Protein AF-A0A1V6CFE8-F1 (afdb_monomer_lite)

pLDDT: mean 75.16, std 19.35, range [38.12, 96.12]

Foldseek 3Di:
DDDDPDDDQDDWDWDADPVGDTDTDRPPPPPPQWDAFPPPRDIDGPVADWDWDAPDPVSPDTTTHHPVVVVVVVVVVVVVVVVVVVVVVVVVVVVVVVD

Structure (mmCIF, N/CA/C/O backbone):
data_AF-A0A1V6CFE8-F1
#
_entry.id   AF-A0A1V6CFE8-F1
#
loop_
_atom_site.group_PDB
_atom_site.id
_atom_site.type_symbol
_atom_site.label_atom_id
_atom_site.label_alt_id
_atom_site.label_comp_id
_atom_site.label_asym_id
_atom_site.label_entity_id
_atom_site.label_seq_id
_atom_site.pdbx_PDB_ins_code
_atom_site.Cartn_x
_atom_site.Cartn_y
_atom_site.Cartn_z
_atom_site.occupancy
_atom_site.B_iso_or_equiv
_atom_site.auth_seq_id
_atom_site.auth_comp_id
_atom_site.auth_asym_id
_atom_site.auth_atom_id
_atom_site.pdbx_PDB_model_num
ATOM 1 N N . MET A 1 1 ? -0.029 -21.326 -24.541 1.00 38.12 1 MET A N 1
ATOM 2 C CA . MET A 1 1 ? 1.410 -21.534 -24.279 1.00 38.12 1 MET A CA 1
ATOM 3 C C . MET A 1 1 ? 1.836 -20.449 -23.305 1.00 38.12 1 MET A C 1
ATOM 5 O O . MET A 1 1 ? 1.758 -19.287 -23.664 1.00 38.12 1 MET A O 1
ATOM 9 N N . ALA A 1 2 ? 2.108 -20.801 -22.047 1.00 40.22 2 ALA A N 1
ATOM 10 C CA . ALA A 1 2 ? 2.507 -19.837 -21.024 1.00 40.22 2 ALA A CA 1
ATOM 11 C C . ALA A 1 2 ? 4.035 -19.729 -21.030 1.00 40.22 2 ALA A C 1
ATOM 13 O O . ALA A 1 2 ? 4.718 -20.649 -20.573 1.00 40.22 2 ALA A O 1
ATOM 14 N N . ASP A 1 3 ? 4.562 -18.635 -21.576 1.00 42.94 3 ASP A N 1
ATOM 15 C CA . ASP A 1 3 ? 5.984 -18.324 -21.487 1.00 42.94 3 ASP A CA 1
ATOM 16 C C . ASP A 1 3 ? 6.358 -18.079 -20.023 1.00 42.94 3 ASP A C 1
ATOM 18 O O . ASP A 1 3 ? 5.944 -17.106 -19.391 1.00 42.94 3 ASP A O 1
ATOM 22 N N . ARG A 1 4 ? 7.144 -18.998 -19.456 1.00 47.38 4 ARG A N 1
ATOM 23 C CA . ARG A 1 4 ? 7.781 -18.802 -18.152 1.00 47.38 4 ARG A CA 1
ATOM 24 C C . ARG A 1 4 ? 8.843 -17.719 -18.313 1.00 47.38 4 ARG A C 1
ATOM 26 O O . ARG A 1 4 ? 9.931 -17.989 -18.818 1.00 47.38 4 ARG A O 1
ATOM 33 N N . ILE A 1 5 ? 8.539 -16.506 -17.860 1.00 55.81 5 ILE A N 1
ATOM 34 C CA . ILE A 1 5 ? 9.506 -15.407 -17.789 1.00 55.81 5 ILE A CA 1
ATOM 35 C C . ILE A 1 5 ? 10.632 -15.826 -16.833 1.00 55.81 5 ILE A C 1
ATOM 37 O O . ILE A 1 5 ? 10.453 -15.887 -15.616 1.00 55.81 5 ILE A O 1
ATOM 41 N N . ARG A 1 6 ? 11.806 -16.144 -17.388 1.00 41.97 6 ARG A N 1
ATOM 42 C CA . ARG A 1 6 ? 13.035 -16.349 -16.613 1.00 41.97 6 ARG A CA 1
ATOM 43 C C . ARG A 1 6 ? 13.504 -14.990 -16.093 1.00 41.97 6 ARG A C 1
ATOM 45 O O . ARG A 1 6 ? 13.957 -14.153 -16.868 1.00 41.97 6 ARG A O 1
ATOM 52 N N . VAL A 1 7 ? 13.406 -14.773 -14.785 1.00 50.59 7 VAL A N 1
ATOM 53 C CA . VAL A 1 7 ? 14.031 -13.623 -14.119 1.00 50.59 7 VAL A CA 1
ATOM 54 C C . VAL A 1 7 ? 15.498 -13.976 -13.866 1.00 50.59 7 VAL A C 1
ATOM 56 O O . VAL A 1 7 ? 15.817 -14.690 -12.920 1.00 50.59 7 VAL A O 1
ATOM 59 N N . SER A 1 8 ? 16.400 -13.533 -14.741 1.00 46.03 8 SER A N 1
ATOM 60 C CA . SER A 1 8 ? 17.845 -13.618 -14.503 1.00 46.03 8 SER A CA 1
ATOM 61 C C . SER A 1 8 ? 18.274 -12.468 -13.590 1.00 46.03 8 SER A C 1
ATOM 63 O O . SER A 1 8 ? 18.156 -11.308 -13.975 1.00 46.03 8 SER A O 1
ATOM 65 N N . VAL A 1 9 ? 18.757 -12.770 -12.384 1.00 52.62 9 VAL A N 1
ATOM 66 C CA . VAL A 1 9 ? 19.332 -11.779 -11.457 1.00 52.62 9 VAL A CA 1
ATOM 67 C C . VAL A 1 9 ? 20.688 -11.326 -12.010 1.00 52.62 9 VAL A C 1
ATOM 69 O O . VAL A 1 9 ? 21.625 -12.120 -12.045 1.00 52.62 9 VAL A O 1
ATOM 72 N N . THR A 1 10 ? 20.796 -10.082 -12.489 1.00 56.12 10 THR A N 1
ATOM 73 C CA . THR A 1 10 ? 21.872 -9.707 -13.429 1.00 56.12 10 THR A CA 1
ATOM 74 C C . THR A 1 10 ? 23.090 -8.966 -12.873 1.00 56.12 10 THR A C 1
ATOM 76 O O . THR A 1 10 ? 24.046 -8.866 -13.632 1.00 56.12 10 THR A O 1
ATOM 79 N N . LYS A 1 11 ? 23.147 -8.485 -11.614 1.00 49.28 11 LYS A N 1
ATOM 80 C CA . LYS A 1 11 ? 24.408 -8.076 -10.924 1.00 49.28 11 LYS A CA 1
ATOM 81 C C . LYS A 1 11 ? 24.172 -7.517 -9.512 1.00 49.28 11 LYS A C 1
ATOM 83 O O . LYS A 1 11 ? 23.206 -6.792 -9.267 1.00 49.28 11 LYS A O 1
ATOM 88 N N . MET A 1 12 ? 25.110 -7.782 -8.596 1.00 46.97 12 MET A N 1
ATOM 89 C CA . MET A 1 12 ? 25.212 -7.056 -7.322 1.00 46.97 12 MET A CA 1
ATOM 90 C C . MET A 1 12 ? 25.791 -5.653 -7.561 1.00 46.97 12 MET A C 1
ATOM 92 O O . MET A 1 12 ? 26.830 -5.505 -8.205 1.00 46.97 12 MET A O 1
ATOM 96 N N . LYS A 1 13 ? 25.130 -4.618 -7.034 1.00 48.28 13 LYS A N 1
ATOM 97 C CA . LYS A 1 13 ? 25.653 -3.251 -6.950 1.00 48.28 13 LYS A CA 1
ATOM 98 C C . LYS A 1 13 ? 26.475 -3.142 -5.676 1.00 48.28 13 LYS A C 1
ATOM 100 O O . LYS A 1 13 ? 25.929 -3.287 -4.583 1.00 48.28 13 LYS A O 1
ATOM 105 N N . TYR A 1 14 ? 27.758 -2.850 -5.829 1.00 49.00 14 TYR A N 1
ATOM 106 C CA . TYR A 1 14 ? 28.641 -2.510 -4.722 1.00 49.00 14 TYR A CA 1
ATOM 107 C C . TYR A 1 14 ? 28.793 -0.990 -4.673 1.00 49.00 14 TYR A C 1
ATOM 109 O O . TYR A 1 14 ? 29.043 -0.352 -5.696 1.00 49.00 14 TYR A O 1
ATOM 117 N N . GLY A 1 15 ? 28.611 -0.398 -3.497 1.00 53.00 15 GLY A N 1
ATOM 118 C CA . GLY A 1 15 ? 28.883 1.017 -3.262 1.00 53.00 15 GLY A CA 1
ATOM 119 C C . GLY A 1 15 ? 29.405 1.237 -1.852 1.00 53.00 15 GLY A C 1
ATOM 120 O O . GLY A 1 15 ? 28.999 0.539 -0.930 1.00 53.00 15 GLY A O 1
ATOM 121 N N . TRP A 1 16 ? 30.293 2.206 -1.670 1.00 41.31 16 TRP A N 1
ATOM 122 C CA . TRP A 1 16 ? 30.772 2.596 -0.347 1.00 41.31 16 TRP A CA 1
ATOM 123 C C . TRP A 1 16 ? 29.856 3.675 0.228 1.00 41.31 16 TRP A C 1
ATOM 125 O O . TRP A 1 16 ? 29.519 4.647 -0.450 1.00 41.31 16 TRP A O 1
ATOM 135 N N . SER A 1 17 ? 29.409 3.509 1.471 1.00 56.66 17 SER A N 1
ATOM 136 C CA . SER A 1 17 ? 28.751 4.590 2.198 1.00 56.66 17 SER A CA 1
ATOM 137 C C . SER A 1 17 ? 29.770 5.698 2.482 1.00 56.66 17 SER A C 1
ATOM 139 O O . SER A 1 17 ? 30.965 5.437 2.627 1.00 56.66 17 SER A O 1
ATOM 141 N N . LYS A 1 18 ? 29.296 6.942 2.622 1.00 52.69 18 LYS A N 1
ATOM 142 C CA . LYS A 1 18 ? 30.123 8.098 3.020 1.00 52.69 18 LYS A CA 1
ATOM 143 C C . LYS A 1 18 ? 30.891 7.866 4.339 1.00 52.69 18 LYS A C 1
ATOM 145 O O . LYS A 1 18 ? 31.855 8.569 4.607 1.00 52.69 18 LYS A O 1
ATOM 150 N N . TYR A 1 19 ? 30.476 6.875 5.132 1.00 65.19 19 TYR A N 1
ATOM 151 C CA . TYR A 1 19 ? 31.044 6.508 6.429 1.00 65.19 19 TYR A CA 1
ATOM 152 C C . TYR A 1 19 ? 31.778 5.151 6.414 1.00 65.19 19 TYR A C 1
ATOM 154 O O . TYR A 1 19 ? 31.989 4.565 7.468 1.00 65.19 19 TYR A O 1
ATOM 162 N N . GLY A 1 20 ? 32.154 4.629 5.238 1.00 49.91 20 GLY A N 1
ATOM 163 C CA . GLY A 1 20 ? 33.034 3.456 5.134 1.00 49.91 20 GLY A CA 1
ATOM 164 C C . GLY A 1 20 ? 32.355 2.082 5.225 1.00 49.91 20 GLY A C 1
ATOM 165 O O . GLY A 1 20 ? 33.030 1.090 5.469 1.00 49.91 20 GLY A O 1
ATOM 166 N N . GLY A 1 21 ? 31.040 1.989 5.004 1.00 44.66 21 GLY A N 1
ATOM 167 C CA . GLY A 1 21 ? 30.308 0.713 4.973 1.00 44.66 21 GLY A CA 1
ATOM 168 C C . GLY A 1 21 ? 29.986 0.247 3.552 1.00 44.66 21 GLY A C 1
ATOM 169 O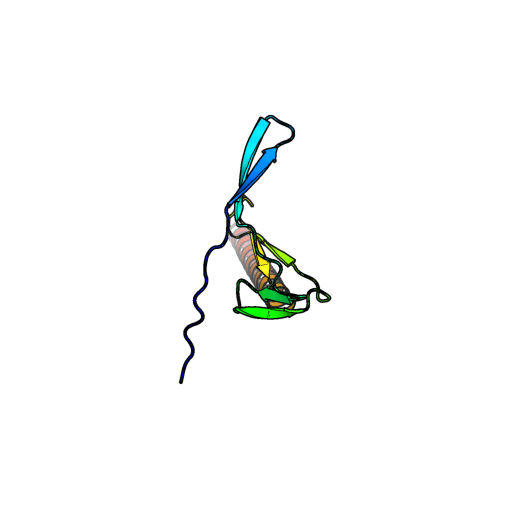 O . GLY A 1 21 ? 29.501 1.040 2.743 1.00 44.66 21 GLY A O 1
ATOM 170 N N . ALA A 1 22 ? 30.204 -1.033 3.242 1.00 49.97 22 ALA A N 1
ATOM 171 C CA . ALA A 1 22 ? 29.787 -1.617 1.969 1.00 49.97 22 ALA A CA 1
ATOM 172 C C . ALA A 1 22 ? 28.250 -1.691 1.886 1.00 49.97 22 ALA A C 1
ATOM 174 O O . ALA A 1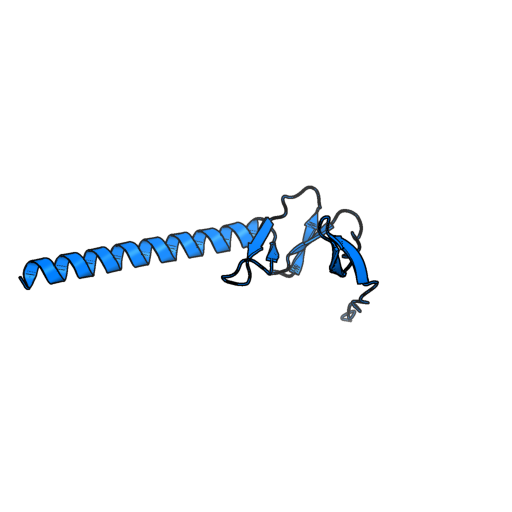 22 ? 27.586 -2.270 2.744 1.00 49.97 22 ALA A O 1
ATOM 175 N N . ARG A 1 23 ? 27.670 -1.090 0.846 1.00 49.72 23 ARG A N 1
ATOM 176 C CA . ARG A 1 23 ? 26.257 -1.222 0.481 1.00 49.72 23 ARG A CA 1
ATOM 177 C C . ARG A 1 23 ? 26.138 -2.256 -0.628 1.00 49.72 23 ARG A C 1
ATOM 179 O O . ARG A 1 23 ? 26.657 -2.044 -1.725 1.00 49.72 23 ARG A O 1
ATOM 186 N N . HIS A 1 24 ? 25.416 -3.333 -0.341 1.00 46.34 24 HIS A N 1
ATOM 187 C CA . HIS A 1 24 ? 24.991 -4.314 -1.330 1.00 46.34 24 HIS A CA 1
ATOM 188 C C . HIS A 1 24 ? 23.549 -4.005 -1.721 1.00 46.34 24 HIS A C 1
ATOM 190 O O . HIS A 1 24 ? 22.644 -4.076 -0.895 1.00 46.34 24 HIS A O 1
ATOM 196 N N . GLY A 1 25 ? 23.335 -3.619 -2.974 1.00 51.50 25 GLY A N 1
ATOM 197 C CA . GLY A 1 25 ? 21.997 -3.479 -3.546 1.00 51.50 25 GLY A CA 1
ATOM 198 C C . GLY A 1 25 ? 21.874 -4.368 -4.772 1.00 51.50 25 GLY A C 1
ATOM 199 O O . GLY A 1 25 ? 22.843 -4.538 -5.505 1.00 51.50 25 GLY A O 1
ATOM 200 N N . MET A 1 26 ? 20.701 -4.932 -5.042 1.00 48.84 26 MET A N 1
ATOM 201 C CA . MET A 1 26 ? 20.463 -5.516 -6.364 1.00 48.84 26 MET A CA 1
ATOM 202 C C . MET A 1 26 ? 20.377 -4.374 -7.382 1.00 48.84 26 MET A C 1
ATOM 204 O O . MET A 1 26 ? 19.626 -3.417 -7.170 1.00 48.84 26 MET A O 1
ATOM 208 N N . VAL A 1 27 ? 21.145 -4.444 -8.476 1.00 48.97 27 VAL A N 1
ATOM 209 C CA . VAL A 1 27 ? 20.917 -3.549 -9.618 1.00 48.97 27 VAL A CA 1
ATOM 210 C C . VAL A 1 27 ? 19.574 -3.960 -10.216 1.00 48.97 27 VAL A C 1
ATOM 212 O O . VAL A 1 27 ? 19.484 -4.968 -10.910 1.00 48.97 27 VAL A O 1
ATOM 215 N N . LYS A 1 28 ? 18.512 -3.206 -9.918 1.00 53.00 28 LYS A N 1
ATOM 216 C CA . LYS A 1 28 ? 17.293 -3.261 -10.722 1.00 53.00 28 LYS A CA 1
ATOM 217 C C . LYS A 1 28 ? 17.673 -2.642 -12.065 1.00 53.00 28 LYS A C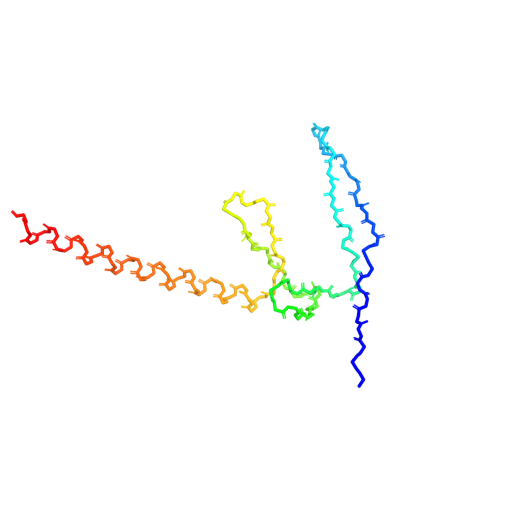 1
ATOM 219 O O . LYS A 1 28 ? 17.871 -1.432 -12.129 1.00 53.00 28 LYS A O 1
ATOM 224 N N . GLU A 1 29 ? 17.874 -3.466 -13.093 1.00 47.88 29 GLU A N 1
ATOM 225 C CA . GLU A 1 29 ? 17.900 -2.965 -14.467 1.00 47.88 29 GLU A CA 1
ATOM 226 C C . GLU A 1 29 ? 16.623 -2.149 -14.663 1.00 47.88 29 GLU A C 1
ATOM 228 O O . GLU A 1 29 ? 15.515 -2.667 -14.504 1.00 47.88 29 GLU A O 1
ATOM 233 N N . GLU A 1 30 ? 16.775 -0.858 -14.951 1.00 51.72 30 GLU A N 1
ATOM 234 C CA . GLU A 1 30 ? 15.686 -0.060 -15.490 1.00 51.72 30 GLU A CA 1
ATOM 235 C C . GLU A 1 30 ? 15.359 -0.651 -16.862 1.00 51.72 30 GLU A C 1
ATOM 237 O O . GLU A 1 30 ? 15.950 -0.285 -17.876 1.00 51.72 30 GLU A O 1
ATOM 242 N N . ARG A 1 31 ? 14.450 -1.630 -16.901 1.00 53.69 31 ARG A N 1
ATOM 243 C CA . ARG A 1 31 ? 13.841 -2.050 -18.159 1.00 53.69 31 ARG A CA 1
ATOM 244 C C . ARG A 1 31 ? 13.020 -0.865 -18.655 1.00 53.69 31 ARG A C 1
ATOM 246 O O . ARG A 1 31 ? 11.974 -0.558 -18.102 1.00 53.69 31 ARG A O 1
ATOM 253 N N . HIS A 1 32 ? 13.582 -0.157 -19.630 1.00 59.53 32 HIS A N 1
ATOM 254 C CA . HIS A 1 32 ? 12.914 0.739 -20.571 1.00 59.53 32 HIS A CA 1
ATOM 255 C C . HIS A 1 32 ? 11.616 1.388 -20.066 1.00 59.53 32 HIS A C 1
ATOM 257 O O . HIS A 1 3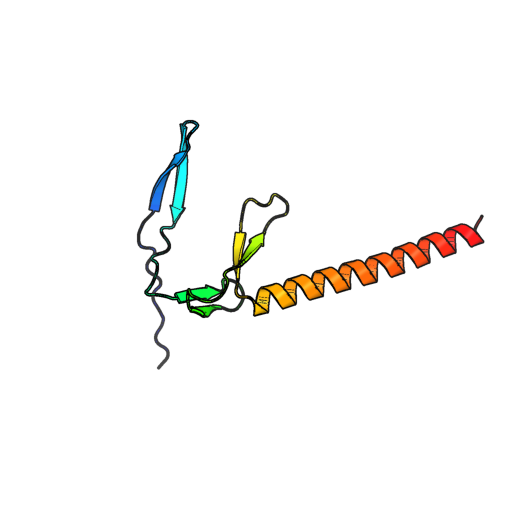2 ? 10.523 0.937 -20.384 1.00 59.53 32 HIS A O 1
ATOM 263 N N . GLY A 1 33 ? 11.729 2.487 -19.318 1.00 73.62 33 GLY A N 1
ATOM 264 C CA . GLY A 1 33 ? 10.588 3.384 -19.109 1.00 73.62 33 GLY A CA 1
ATOM 265 C C . GLY A 1 33 ? 9.441 2.833 -18.255 1.00 73.62 33 GLY A C 1
ATOM 266 O O . GLY A 1 33 ? 8.440 3.535 -18.123 1.00 73.62 33 GLY A O 1
ATOM 267 N N . SER A 1 34 ? 9.573 1.658 -17.632 1.00 83.94 34 SER A N 1
ATOM 268 C CA . SER A 1 34 ? 8.556 1.089 -16.745 1.00 83.94 34 SER A CA 1
ATOM 269 C C . SER A 1 34 ? 9.130 0.537 -15.431 1.00 83.94 34 SER A C 1
ATOM 271 O O . SER A 1 34 ? 10.326 0.273 -15.281 1.00 83.94 34 SER A O 1
ATOM 273 N N . PHE A 1 35 ? 8.257 0.386 -14.436 1.00 86.06 35 PHE A N 1
ATOM 274 C CA . PHE A 1 35 ? 8.516 -0.292 -13.174 1.00 86.06 35 PHE A CA 1
ATOM 275 C C . PHE A 1 35 ? 7.376 -1.261 -12.863 1.00 86.06 35 PHE A C 1
ATOM 277 O O . PHE A 1 35 ? 6.235 -1.052 -13.257 1.00 86.06 35 PHE A O 1
ATOM 284 N N . TYR A 1 36 ? 7.667 -2.309 -12.101 1.00 88.75 36 TYR A N 1
ATOM 285 C CA . TYR A 1 36 ? 6.658 -3.264 -11.654 1.00 88.75 36 TYR A CA 1
ATOM 286 C C . TYR A 1 36 ? 6.278 -2.973 -10.206 1.00 88.75 36 TYR A C 1
ATOM 288 O O . TYR A 1 36 ? 7.147 -2.790 -9.348 1.00 88.75 36 TYR A O 1
ATOM 296 N N . CYS A 1 37 ? 4.977 -2.941 -9.921 1.00 90.81 37 CYS A N 1
ATOM 297 C CA . CYS A 1 37 ? 4.483 -2.874 -8.552 1.00 90.81 37 CYS A CA 1
ATOM 298 C C . CYS A 1 37 ? 4.814 -4.184 -7.823 1.00 90.81 37 CYS A C 1
ATOM 300 O O . CYS A 1 37 ? 4.379 -5.251 -8.247 1.00 90.81 37 CYS A O 1
ATOM 302 N N . GLN A 1 38 ? 5.525 -4.112 -6.697 1.00 89.12 38 GLN A N 1
ATOM 303 C CA . GLN A 1 38 ? 5.924 -5.298 -5.926 1.00 89.12 38 GLN A CA 1
ATOM 304 C C . GLN A 1 38 ? 4.760 -5.949 -5.156 1.00 89.12 38 GLN A C 1
ATOM 306 O O . GLN A 1 38 ? 4.943 -7.020 -4.592 1.00 89.12 38 GLN A O 1
ATOM 311 N N . VAL A 1 39 ? 3.575 -5.323 -5.143 1.00 89.69 39 VAL A N 1
ATOM 312 C CA . VAL A 1 39 ? 2.361 -5.855 -4.498 1.00 89.69 39 VAL A CA 1
ATOM 313 C C . VAL A 1 39 ? 1.446 -6.536 -5.513 1.00 89.69 39 VAL A C 1
ATOM 315 O O . VAL A 1 39 ? 1.107 -7.700 -5.350 1.00 89.69 39 VAL A O 1
ATOM 318 N N . CYS A 1 40 ? 1.042 -5.829 -6.574 1.00 91.44 40 CYS A N 1
ATOM 319 C CA . CYS A 1 40 ? 0.096 -6.369 -7.558 1.00 91.44 40 CYS A CA 1
ATOM 320 C C . CYS A 1 40 ? 0.756 -6.941 -8.820 1.00 91.44 40 CYS A C 1
ATOM 322 O O . CYS A 1 40 ? 0.054 -7.463 -9.681 1.00 91.44 40 CYS A O 1
ATOM 324 N N . GLY A 1 41 ? 2.075 -6.798 -8.980 1.00 88.62 41 GLY A N 1
ATOM 325 C CA . GLY A 1 41 ? 2.823 -7.298 -10.137 1.00 88.62 41 GLY A CA 1
ATOM 326 C C . GLY A 1 41 ? 2.569 -6.552 -11.450 1.00 88.62 41 GLY A C 1
ATOM 327 O O . GLY A 1 41 ? 3.195 -6.880 -12.453 1.00 88.62 41 GLY A O 1
ATOM 328 N N . LYS A 1 42 ? 1.678 -5.549 -11.473 1.00 89.69 42 LYS A N 1
ATOM 329 C CA . LYS A 1 42 ? 1.380 -4.769 -12.682 1.00 89.69 42 LYS A CA 1
ATOM 330 C C . LYS A 1 42 ? 2.580 -3.909 -13.078 1.00 89.69 42 LYS A C 1
ATOM 332 O O . LYS A 1 42 ? 3.178 -3.240 -12.229 1.00 89.69 42 LYS A O 1
ATOM 337 N N . GLU A 1 43 ? 2.872 -3.887 -14.372 1.00 90.38 43 GLU A N 1
ATOM 338 C CA . GLU A 1 43 ? 3.789 -2.929 -14.981 1.00 90.38 43 GLU A CA 1
ATOM 339 C C . GLU A 1 43 ? 3.159 -1.533 -14.982 1.00 90.38 43 GLU A C 1
ATOM 341 O O . GLU A 1 43 ? 1.948 -1.372 -15.156 1.00 90.38 43 GLU A O 1
ATOM 346 N N . GLN A 1 44 ? 3.972 -0.523 -14.723 1.00 89.94 44 GLN A N 1
ATOM 347 C CA . GLN A 1 44 ? 3.589 0.875 -14.617 1.00 89.94 44 GLN A CA 1
ATOM 348 C C . GLN A 1 44 ? 4.631 1.714 -15.356 1.00 89.94 44 GLN A C 1
ATOM 350 O O . GLN A 1 44 ? 5.822 1.438 -15.223 1.00 89.94 44 GLN A O 1
ATOM 355 N N . PRO A 1 45 ? 4.238 2.748 -16.108 1.00 88.94 45 PRO A N 1
ATOM 356 C CA . PRO A 1 45 ? 5.202 3.630 -16.748 1.00 88.94 45 PRO A CA 1
ATOM 357 C C . PRO A 1 45 ? 5.956 4.454 -15.697 1.00 88.94 45 PRO A C 1
ATOM 359 O O . PRO A 1 45 ? 5.423 4.805 -14.644 1.00 88.94 45 PRO A O 1
ATOM 362 N N . ASN A 1 46 ? 7.202 4.803 -15.996 1.00 82.81 46 ASN A N 1
ATOM 363 C CA . ASN A 1 46 ? 8.080 5.563 -15.106 1.00 82.81 46 ASN A CA 1
ATOM 364 C C . ASN A 1 46 ? 7.635 7.014 -14.897 1.00 82.81 46 ASN A C 1
ATOM 366 O O . ASN A 1 46 ? 8.073 7.636 -13.933 1.00 82.81 46 ASN A O 1
ATOM 370 N N . GLU A 1 47 ? 6.770 7.516 -15.777 1.00 83.69 47 GLU A N 1
ATOM 371 C CA . GLU A 1 47 ? 6.086 8.809 -15.682 1.00 83.69 47 GLU A CA 1
ATOM 372 C C . GLU A 1 47 ? 5.040 8.827 -14.558 1.00 83.69 47 GLU A C 1
ATOM 374 O O . GLU A 1 47 ? 4.739 9.882 -14.001 1.00 83.69 47 GLU A O 1
ATOM 379 N N . MET A 1 48 ? 4.495 7.659 -14.191 1.00 80.50 48 MET A N 1
ATOM 380 C CA . MET A 1 48 ? 3.596 7.550 -13.048 1.00 80.50 48 MET A CA 1
ATOM 381 C C . MET A 1 48 ? 4.377 7.542 -11.733 1.00 80.50 48 MET A C 1
ATOM 383 O O . MET A 1 48 ? 5.451 6.951 -11.602 1.00 80.50 48 MET A O 1
ATOM 387 N N . GLY A 1 49 ? 3.784 8.174 -10.718 1.00 82.50 49 GLY A N 1
ATOM 388 C CA . GLY A 1 49 ? 4.353 8.240 -9.377 1.00 82.50 49 GLY A CA 1
ATOM 389 C C . GLY A 1 49 ? 4.627 6.852 -8.796 1.00 82.50 49 GLY A C 1
ATOM 390 O O . GLY A 1 49 ? 3.726 6.016 -8.681 1.00 82.50 49 GLY A O 1
ATOM 391 N N . ARG A 1 50 ? 5.879 6.634 -8.385 1.00 88.31 50 ARG A N 1
ATOM 392 C CA . ARG A 1 50 ? 6.311 5.457 -7.623 1.00 88.31 50 ARG A CA 1
ATOM 393 C C . ARG A 1 50 ? 6.249 5.776 -6.143 1.00 88.31 50 ARG A C 1
ATOM 395 O O . ARG A 1 50 ? 6.696 6.841 -5.718 1.00 88.31 50 ARG A O 1
ATOM 402 N N . TYR A 1 51 ? 5.744 4.842 -5.351 1.00 90.31 51 TYR A N 1
ATOM 403 C CA . TYR A 1 51 ? 5.673 5.009 -3.906 1.00 90.31 51 TYR A CA 1
ATOM 404 C C . TYR A 1 51 ? 6.418 3.886 -3.205 1.00 90.31 51 TYR A C 1
ATOM 406 O O . TYR A 1 51 ? 6.440 2.763 -3.693 1.00 90.31 51 TYR A O 1
ATOM 414 N N . MET A 1 52 ? 7.023 4.191 -2.061 1.00 89.25 52 MET A N 1
ATOM 415 C CA . MET A 1 52 ? 7.694 3.205 -1.220 1.00 89.25 52 MET A CA 1
ATOM 416 C C . MET A 1 52 ? 6.866 2.992 0.043 1.00 89.25 52 MET A C 1
ATOM 418 O O . MET A 1 52 ? 6.521 3.964 0.717 1.00 89.25 52 MET A O 1
ATOM 422 N N . ILE A 1 53 ? 6.522 1.739 0.330 1.00 86.00 53 ILE A N 1
ATOM 423 C CA . ILE A 1 53 ? 5.828 1.334 1.558 1.00 86.00 53 ILE A CA 1
ATOM 424 C C . ILE A 1 53 ? 6.781 0.453 2.374 1.00 86.00 53 ILE A C 1
ATOM 426 O O . ILE A 1 53 ? 7.365 -0.463 1.793 1.00 86.00 53 ILE A O 1
ATOM 430 N N . PRO A 1 54 ? 6.955 0.719 3.680 1.00 87.38 54 PRO A N 1
ATOM 431 C CA . PRO A 1 54 ? 7.777 -0.116 4.552 1.00 87.38 54 PRO A CA 1
ATOM 432 C C . PRO A 1 54 ? 7.156 -1.505 4.736 1.00 87.38 54 PRO A C 1
ATOM 434 O O . PRO A 1 54 ? 5.934 -1.627 4.856 1.00 87.38 54 PRO A O 1
ATOM 437 N N . LEU A 1 55 ? 7.998 -2.537 4.738 1.00 83.75 55 LEU A N 1
ATOM 438 C CA . LEU A 1 55 ? 7.606 -3.933 4.967 1.00 83.75 55 LEU A CA 1
ATOM 439 C C . LEU A 1 55 ? 7.815 -4.374 6.417 1.00 83.75 55 LEU A C 1
ATOM 441 O O . LEU A 1 55 ? 7.178 -5.328 6.856 1.00 83.75 55 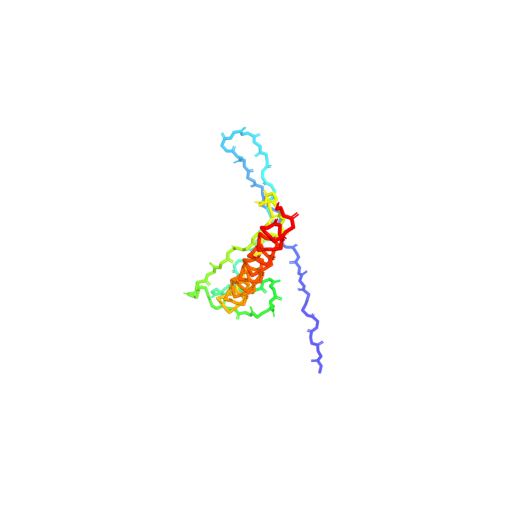LEU A O 1
ATOM 445 N N . ASP A 1 56 ? 8.675 -3.675 7.150 1.00 83.19 56 ASP A N 1
ATOM 446 C CA . ASP A 1 56 ? 8.998 -3.928 8.545 1.00 83.19 56 ASP A CA 1
ATOM 447 C C . ASP A 1 56 ? 8.727 -2.695 9.420 1.00 83.19 56 ASP A C 1
ATOM 449 O O . ASP A 1 56 ? 8.659 -1.557 8.947 1.00 83.19 56 ASP A O 1
ATOM 453 N N . GLU A 1 57 ? 8.564 -2.925 10.723 1.00 82.44 57 GLU A N 1
ATOM 454 C CA . GLU A 1 57 ? 8.366 -1.854 11.709 1.00 82.44 57 GLU A CA 1
ATOM 455 C C . GLU A 1 57 ? 9.604 -0.958 11.833 1.00 82.44 57 GLU A C 1
ATOM 457 O O . GLU A 1 57 ? 9.484 0.248 12.049 1.00 82.44 57 GLU A O 1
ATOM 462 N N . ASP A 1 58 ? 10.787 -1.534 11.606 1.00 86.06 58 ASP A N 1
ATOM 463 C CA . ASP A 1 58 ? 12.070 -0.833 11.649 1.00 86.06 58 ASP A CA 1
ATOM 464 C C . ASP A 1 58 ? 12.359 -0.002 10.389 1.00 86.06 58 ASP A C 1
ATOM 466 O O . ASP A 1 58 ? 13.397 0.662 10.317 1.00 86.06 58 ASP A O 1
ATOM 470 N N . MET A 1 59 ? 11.463 -0.018 9.393 1.00 81.06 59 MET A N 1
ATOM 471 C CA . MET A 1 59 ? 11.577 0.762 8.156 1.00 81.06 59 MET A CA 1
ATOM 472 C C . MET A 1 59 ? 12.895 0.497 7.401 1.00 81.06 59 MET A C 1
ATOM 474 O O . MET A 1 59 ? 13.460 1.408 6.785 1.00 81.06 59 MET A O 1
ATOM 478 N N . ARG A 1 60 ? 13.433 -0.727 7.473 1.00 80.75 60 ARG A N 1
ATOM 479 C CA . ARG A 1 60 ? 14.682 -1.120 6.799 1.00 80.75 60 ARG A CA 1
ATOM 480 C C . ARG A 1 60 ? 14.414 -1.664 5.407 1.00 80.75 60 ARG A C 1
ATOM 482 O O . ARG A 1 60 ? 15.258 -1.508 4.520 1.00 80.75 60 ARG A O 1
ATOM 489 N N . GLU A 1 61 ? 13.242 -2.253 5.199 1.00 82.69 61 GLU A N 1
ATOM 490 C CA . GLU A 1 61 ? 12.840 -2.826 3.921 1.00 82.69 61 GLU A CA 1
ATOM 491 C C . GLU A 1 61 ? 11.633 -2.093 3.340 1.00 82.69 61 GLU A C 1
ATOM 493 O O . GLU A 1 61 ? 10.651 -1.810 4.021 1.00 82.69 61 GLU A O 1
ATOM 498 N N . PHE A 1 62 ? 11.693 -1.796 2.040 1.00 86.75 62 PHE A N 1
ATOM 499 C CA . PHE A 1 62 ? 10.637 -1.075 1.335 1.00 86.75 62 PHE A CA 1
ATOM 500 C C . PHE A 1 62 ? 10.202 -1.816 0.076 1.00 86.75 62 PHE A C 1
ATOM 502 O O . PHE A 1 62 ? 11.026 -2.260 -0.729 1.00 86.75 62 PHE A O 1
ATOM 509 N N . ALA A 1 63 ? 8.892 -1.853 -0.146 1.00 86.19 63 ALA A N 1
ATOM 510 C CA . ALA A 1 63 ? 8.289 -2.257 -1.403 1.00 86.19 63 ALA A CA 1
ATOM 511 C C . ALA A 1 63 ? 7.961 -1.030 -2.260 1.00 86.19 63 ALA A C 1
ATOM 513 O O . ALA A 1 63 ? 7.312 -0.085 -1.807 1.00 86.19 63 ALA A O 1
ATOM 514 N N . VAL A 1 64 ? 8.366 -1.067 -3.528 1.00 89.75 64 VAL A N 1
ATOM 515 C CA . VAL A 1 64 ? 7.918 -0.120 -4.551 1.00 89.75 64 VAL A CA 1
ATOM 516 C C . VAL A 1 64 ? 6.520 -0.519 -5.008 1.00 89.75 64 VAL A C 1
ATOM 518 O O . VAL A 1 64 ? 6.305 -1.638 -5.477 1.00 89.75 64 VAL A O 1
ATOM 521 N N . VAL A 1 65 ? 5.569 0.403 -4.904 1.00 92.19 65 VAL A N 1
ATOM 522 C CA . VAL A 1 65 ? 4.157 0.167 -5.212 1.00 92.19 65 VAL A CA 1
ATOM 523 C C . VAL A 1 65 ? 3.590 1.224 -6.155 1.00 92.19 65 VAL A C 1
ATOM 525 O O . VAL A 1 65 ? 4.056 2.366 -6.200 1.00 92.19 65 VAL A O 1
ATOM 528 N N . CYS A 1 66 ? 2.552 0.840 -6.898 1.00 93.44 66 CYS A N 1
ATOM 529 C CA . CYS A 1 66 ? 1.773 1.761 -7.720 1.00 93.44 66 CYS A CA 1
ATOM 530 C C . CYS A 1 66 ? 0.814 2.614 -6.868 1.00 93.44 66 CYS A C 1
ATOM 532 O O . CYS A 1 66 ? 0.523 2.302 -5.708 1.00 93.44 66 CYS A O 1
ATOM 534 N N . GLY A 1 67 ? 0.280 3.687 -7.460 1.00 93.06 67 GLY A N 1
ATOM 535 C CA . GLY A 1 67 ? -0.656 4.589 -6.780 1.00 93.06 67 GLY A CA 1
ATOM 536 C C . GLY A 1 67 ? -1.963 3.928 -6.339 1.00 93.06 67 GLY A C 1
ATOM 537 O O . GLY A 1 67 ? -2.528 4.306 -5.316 1.00 93.06 67 GLY A O 1
ATOM 538 N N . GLU A 1 68 ? -2.432 2.910 -7.060 1.00 93.50 68 GLU A N 1
ATOM 539 C CA . GLU A 1 68 ? -3.617 2.136 -6.679 1.00 93.50 68 GLU A CA 1
ATOM 540 C C . GLU A 1 68 ? -3.379 1.357 -5.378 1.00 93.50 68 GLU A C 1
ATOM 542 O O . GLU A 1 68 ? -4.099 1.564 -4.402 1.00 93.50 68 GLU A O 1
ATOM 547 N N . CYS A 1 69 ? -2.308 0.559 -5.311 1.00 93.19 69 CYS A N 1
ATOM 548 C CA . CYS A 1 69 ? -1.947 -0.185 -4.102 1.00 93.19 69 CYS A CA 1
ATOM 549 C C . CYS A 1 69 ? -1.650 0.741 -2.917 1.00 93.19 69 CYS A C 1
ATOM 551 O O . CYS A 1 69 ? -2.015 0.423 -1.787 1.00 93.19 69 CYS A O 1
ATOM 553 N N . LYS A 1 70 ? -1.047 1.914 -3.161 1.00 94.06 70 LYS A N 1
ATOM 554 C CA . LYS A 1 70 ? -0.866 2.924 -2.111 1.00 94.06 70 LYS A CA 1
ATOM 555 C C . LYS A 1 70 ? -2.202 3.416 -1.553 1.00 94.06 70 LYS A C 1
ATOM 557 O O . LYS A 1 70 ? -2.331 3.529 -0.338 1.00 94.06 70 LYS A O 1
ATOM 562 N N . ARG A 1 71 ? -3.181 3.725 -2.412 1.00 94.44 71 ARG A N 1
ATOM 563 C CA . ARG A 1 71 ? -4.508 4.182 -1.963 1.00 94.44 71 ARG A CA 1
ATOM 564 C C . ARG A 1 71 ? -5.193 3.126 -1.106 1.00 94.44 71 ARG A C 1
ATOM 566 O O . ARG A 1 71 ? -5.629 3.457 -0.013 1.00 94.44 71 ARG A O 1
ATOM 573 N N . VAL A 1 72 ? -5.185 1.870 -1.551 1.00 94.00 72 VAL A N 1
ATOM 574 C CA . VAL A 1 72 ? -5.738 0.745 -0.779 1.00 94.00 72 VAL A CA 1
ATOM 575 C C . VAL A 1 72 ? -5.070 0.637 0.596 1.00 94.00 72 VAL A C 1
ATOM 577 O O . VAL A 1 72 ? -5.761 0.558 1.608 1.00 94.00 72 VAL A O 1
ATOM 580 N N . ALA A 1 73 ? -3.736 0.713 0.657 1.00 89.88 73 ALA A N 1
ATOM 581 C CA . ALA A 1 73 ? -3.005 0.647 1.922 1.00 89.88 73 ALA A CA 1
ATOM 582 C C . ALA A 1 73 ? -3.340 1.814 2.872 1.00 89.88 73 ALA A C 1
ATOM 584 O O . ALA A 1 73 ? -3.460 1.613 4.079 1.00 89.88 73 ALA A O 1
ATOM 585 N N . ILE A 1 74 ? -3.500 3.034 2.347 1.00 91.62 74 ILE A N 1
ATOM 586 C CA . ILE A 1 74 ? -3.889 4.204 3.148 1.00 91.62 74 ILE A CA 1
ATOM 587 C C . ILE A 1 74 ? -5.318 4.046 3.673 1.00 91.62 74 ILE A C 1
ATOM 589 O O . ILE A 1 74 ? -5.541 4.263 4.862 1.00 91.62 74 ILE A O 1
ATOM 593 N N . SER A 1 75 ? -6.263 3.641 2.822 1.00 94.75 75 SER A N 1
ATOM 594 C CA . SER A 1 75 ? -7.657 3.420 3.220 1.00 94.75 75 SER A CA 1
ATOM 595 C C . SER A 1 75 ? -7.764 2.400 4.351 1.00 94.75 75 SER A C 1
ATOM 597 O O . SER A 1 75 ? -8.384 2.695 5.369 1.00 94.75 75 SER A O 1
ATOM 599 N N . ALA A 1 76 ? -7.056 1.272 4.244 1.00 91.62 76 ALA A N 1
ATOM 600 C CA . ALA A 1 76 ? -7.024 0.261 5.299 1.00 91.62 76 ALA A CA 1
ATOM 601 C C . ALA A 1 76 ? -6.498 0.817 6.639 1.00 91.62 76 ALA A C 1
ATOM 603 O O . ALA A 1 76 ? -7.037 0.507 7.701 1.00 91.62 76 ALA A O 1
ATOM 604 N N . LYS A 1 77 ? -5.475 1.685 6.612 1.00 90.88 77 LYS A N 1
ATOM 605 C CA . LYS A 1 77 ? -4.964 2.340 7.831 1.00 90.88 77 LYS A CA 1
ATOM 606 C C . LYS A 1 77 ? -5.969 3.323 8.435 1.00 90.88 77 LYS A C 1
ATOM 608 O O . LYS A 1 77 ? -6.086 3.388 9.656 1.00 90.88 77 LYS A O 1
ATOM 613 N N . ILE A 1 78 ? -6.689 4.075 7.603 1.00 95.44 78 ILE A N 1
ATOM 614 C CA . ILE A 1 78 ? -7.736 4.999 8.063 1.00 95.44 78 ILE A CA 1
ATOM 615 C C . ILE A 1 78 ? -8.873 4.221 8.734 1.00 95.44 78 ILE A C 1
ATOM 617 O O . ILE A 1 78 ? -9.301 4.596 9.823 1.00 95.44 78 ILE A O 1
ATOM 621 N N . GLU A 1 79 ? -9.322 3.120 8.132 1.00 96.06 79 GLU A N 1
ATOM 622 C CA . GLU A 1 79 ? -10.369 2.258 8.696 1.00 96.06 79 GLU A CA 1
ATOM 623 C C . GLU A 1 79 ? -9.945 1.629 10.029 1.00 96.06 79 GLU A C 1
ATOM 625 O O . GLU A 1 79 ? -10.717 1.632 10.994 1.00 96.06 79 GLU A O 1
ATOM 630 N N . ALA A 1 80 ? -8.699 1.157 10.124 1.00 94.25 80 ALA A N 1
ATOM 631 C CA . ALA A 1 80 ? -8.148 0.626 11.367 1.00 94.25 80 ALA A CA 1
ATOM 632 C C . ALA A 1 80 ? -8.119 1.689 12.480 1.00 94.25 80 ALA A C 1
ATOM 634 O O . ALA A 1 80 ? -8.550 1.422 13.603 1.00 94.25 80 ALA A O 1
ATOM 635 N N . LEU A 1 81 ? -7.678 2.914 12.169 1.00 95.94 81 LEU A N 1
ATOM 636 C CA . LEU A 1 81 ? -7.6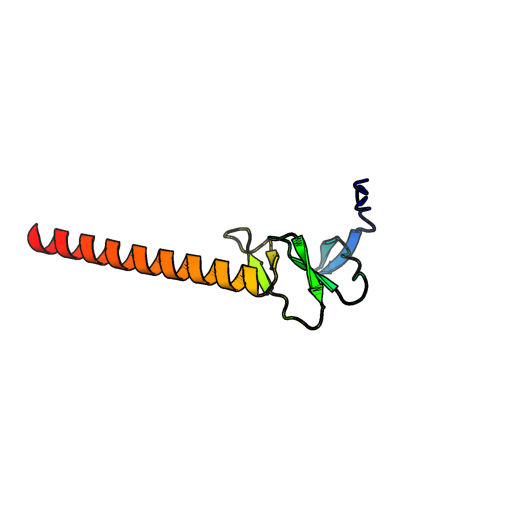75 4.029 13.122 1.00 95.94 81 LEU A CA 1
ATOM 637 C C . LEU A 1 81 ? -9.090 4.440 13.543 1.00 95.94 81 LEU A C 1
ATOM 639 O O . LEU A 1 81 ? -9.330 4.684 14.726 1.00 95.94 81 LEU A O 1
ATOM 643 N N . ALA A 1 82 ? -10.033 4.494 12.601 1.00 96.00 82 ALA A N 1
ATOM 644 C CA . ALA A 1 82 ? -11.427 4.806 12.897 1.00 96.00 82 ALA A CA 1
ATOM 645 C C . ALA A 1 82 ? -12.024 3.773 13.864 1.00 96.00 82 ALA A C 1
ATOM 647 O O . ALA A 1 82 ? -12.591 4.149 14.893 1.00 96.00 82 ALA A O 1
ATOM 648 N N . THR A 1 83 ? -11.808 2.487 13.581 1.00 96.12 83 THR A N 1
ATOM 649 C CA . THR A 1 83 ? -12.232 1.366 14.432 1.00 96.12 83 THR A CA 1
ATOM 650 C C . THR A 1 83 ? -11.619 1.462 15.827 1.00 96.12 83 THR A C 1
ATOM 652 O O . THR A 1 83 ? -12.337 1.386 16.824 1.00 96.12 83 THR A O 1
ATOM 655 N N . LEU A 1 84 ? -10.310 1.713 15.915 1.00 95.69 84 LEU A N 1
ATOM 656 C CA . LEU A 1 84 ? -9.619 1.885 17.191 1.00 95.69 84 LEU A CA 1
ATOM 657 C C . LEU A 1 84 ? -10.200 3.057 17.993 1.00 95.69 84 LEU A C 1
ATOM 659 O O . LEU A 1 84 ? -10.424 2.928 19.194 1.00 95.69 84 LEU A O 1
ATOM 663 N N . SER A 1 85 ? -10.508 4.178 17.336 1.00 95.75 85 SER A N 1
ATOM 664 C CA . SER A 1 85 ? -11.094 5.347 18.003 1.00 95.75 85 SER A CA 1
ATOM 665 C C . SER A 1 85 ? -12.463 5.046 18.624 1.00 95.75 85 SER A C 1
ATOM 667 O O . SER A 1 85 ? -12.758 5.509 19.727 1.00 95.75 85 SER A O 1
ATOM 669 N N . LEU A 1 86 ? -13.289 4.241 17.945 1.00 95.06 86 LEU A N 1
ATOM 670 C CA . LEU A 1 86 ? -14.598 3.826 18.446 1.00 95.06 86 LEU A CA 1
ATOM 671 C C . LEU A 1 86 ? -14.454 2.890 19.648 1.00 95.06 86 LEU A C 1
ATOM 673 O O . LEU A 1 86 ? -15.168 3.056 20.637 1.00 95.06 86 LEU A O 1
ATOM 677 N N . LEU A 1 87 ? -13.497 1.960 19.593 1.00 94.94 87 LEU A N 1
ATOM 678 C CA . LEU A 1 87 ? -13.196 1.065 20.709 1.00 94.94 87 LEU A CA 1
ATOM 679 C C . LEU A 1 87 ? -12.721 1.842 21.938 1.00 94.94 87 LEU A C 1
ATOM 681 O O . LEU A 1 87 ? -13.290 1.663 23.013 1.00 94.94 87 LEU A O 1
ATOM 685 N N . VAL A 1 88 ? -11.764 2.760 21.777 1.00 94.81 88 VAL A N 1
ATOM 686 C CA . VAL A 1 88 ? -11.269 3.607 22.877 1.00 94.81 88 VAL A CA 1
ATOM 687 C C . VAL A 1 88 ? -12.410 4.408 23.507 1.00 94.81 88 VAL A C 1
ATOM 689 O O . VAL A 1 88 ? -12.559 4.396 24.725 1.00 94.81 88 VAL A O 1
ATOM 692 N N . ARG A 1 89 ? -13.279 5.030 22.697 1.00 93.81 89 ARG A N 1
ATOM 693 C CA . ARG A 1 89 ? -14.470 5.735 23.207 1.00 93.81 89 ARG A CA 1
ATOM 694 C C . ARG A 1 89 ? -15.398 4.814 23.996 1.00 93.81 89 ARG A C 1
ATOM 696 O O . ARG A 1 89 ? -15.917 5.218 25.030 1.00 93.81 89 ARG A O 1
ATOM 703 N N . SER A 1 90 ? -15.613 3.587 23.520 1.00 93.25 90 SER A N 1
ATOM 704 C CA . SER A 1 90 ? -16.477 2.624 24.211 1.00 93.25 90 SER A CA 1
ATOM 705 C C . SER A 1 90 ? -15.910 2.183 25.565 1.00 93.25 90 SER A C 1
ATOM 707 O O . SER A 1 90 ? -16.679 2.014 26.507 1.00 93.25 90 SER A O 1
ATOM 709 N N . LEU A 1 91 ? -14.586 2.036 25.673 1.00 91.81 91 LEU A N 1
ATOM 710 C CA . LEU A 1 91 ? -13.908 1.646 26.910 1.00 91.81 91 LEU A CA 1
ATOM 711 C C . LEU A 1 91 ? -13.931 2.777 27.938 1.00 91.81 91 LEU A C 1
ATOM 713 O O . LEU A 1 91 ? -14.361 2.551 29.064 1.00 91.81 91 LEU A O 1
ATOM 717 N N . VAL A 1 92 ? -13.587 3.999 27.521 1.00 90.25 92 VAL A N 1
ATOM 718 C CA . VAL A 1 92 ? -13.642 5.187 28.392 1.00 90.25 92 VAL A CA 1
ATOM 719 C C . VAL A 1 92 ? -15.053 5.399 28.938 1.00 90.25 92 VAL A C 1
ATOM 721 O O . VAL A 1 92 ? -15.232 5.662 30.124 1.00 90.25 92 VAL A O 1
ATOM 724 N N . ASN A 1 93 ? -16.074 5.242 28.090 1.00 83.44 93 ASN A N 1
ATOM 725 C CA . ASN A 1 93 ? -17.452 5.375 28.544 1.00 83.44 93 ASN A CA 1
ATOM 726 C C . ASN A 1 93 ? -17.821 4.302 29.573 1.00 83.44 93 ASN A C 1
ATOM 728 O O . ASN A 1 93 ? -18.510 4.635 30.524 1.00 83.44 93 ASN A O 1
ATOM 732 N N . LYS A 1 94 ? -17.378 3.046 29.421 1.00 77.19 94 LYS A N 1
ATOM 733 C CA . LYS A 1 94 ? -17.661 1.984 30.404 1.00 77.19 94 LYS A CA 1
ATOM 734 C C . LYS A 1 94 ? -17.047 2.273 31.775 1.00 77.19 94 LYS A C 1
ATOM 736 O O . LYS A 1 94 ? -17.764 2.193 32.764 1.00 77.19 94 LYS A O 1
ATOM 741 N N . GLU A 1 95 ? -15.777 2.673 31.828 1.00 73.62 95 GLU A N 1
ATOM 742 C CA . GLU A 1 95 ? -15.087 2.980 33.095 1.00 73.62 95 GLU A CA 1
ATOM 743 C C . GLU A 1 95 ? -15.759 4.128 33.869 1.00 73.62 95 GLU A C 1
ATOM 745 O O . GLU A 1 95 ? -15.797 4.117 35.098 1.00 73.62 95 GLU A O 1
ATOM 750 N N . MET A 1 96 ? -16.351 5.090 33.154 1.00 63.97 96 MET A N 1
ATOM 751 C CA . MET A 1 96 ? -17.049 6.235 33.748 1.00 63.97 96 MET A CA 1
ATOM 752 C C . MET A 1 96 ? -18.382 5.870 34.428 1.00 63.97 96 MET A C 1
ATOM 754 O O . MET A 1 96 ? -18.836 6.625 35.281 1.00 63.97 96 MET A O 1
ATOM 758 N N . TRP A 1 97 ? -19.021 4.751 34.063 1.00 57.72 97 TRP A N 1
ATOM 759 C CA . TRP A 1 97 ? -20.260 4.278 34.709 1.00 57.72 97 TRP A CA 1
ATOM 760 C C . TRP A 1 97 ? -20.013 3.223 35.796 1.00 57.72 97 TRP A C 1
ATOM 762 O O . TRP A 1 97 ? -20.934 2.898 36.542 1.00 57.72 97 TRP A O 1
ATOM 772 N N . GLU A 1 98 ? -18.797 2.677 35.872 1.00 61.56 98 GLU A N 1
ATOM 773 C CA . GLU A 1 98 ? -18.372 1.705 36.890 1.00 61.56 98 GLU A CA 1
ATOM 774 C C . GLU A 1 98 ? -17.611 2.360 38.066 1.00 61.56 98 GLU A C 1
ATOM 776 O O . GLU A 1 98 ? -17.251 1.665 39.017 1.00 61.56 98 GLU A O 1
ATOM 781 N N . SER A 1 99 ? -17.402 3.684 38.017 1.00 53.12 99 SER A N 1
ATOM 782 C CA . SER A 1 99 ? -16.826 4.523 39.087 1.00 53.12 99 SER A CA 1
ATOM 783 C C . SER A 1 99 ? -17.904 5.318 39.821 1.00 53.12 99 SER A C 1
ATOM 785 O O . SER A 1 99 ? -17.773 5.481 41.055 1.00 53.12 99 SER A O 1
#

Secondary structure (DSSP, 8-state):
-----------EEEEE-TTSPEEEEE-----TTEEE-TTT--EEETTSPPEEEESSTTS--EEEE-HHHHHHHHHHHHHHHHHHHHHHHHHHHHHHH--

Sequence (99 aa):
MADRIRVSVTKMKYGWSKYGGARHGMVKEERHGSFYCQVCGKEQPNEMGRYMIPLDEDMREFAVVCGECKRVAISAKIEALATLSLLVRSLVNKEMWES

Radius of gyration: 21.42 Å; chains: 1; bounding box: 53×30×63 Å